Protein AF-A0AAV2H8Y2-F1 (afdb_monomer)

Secondary structure (DSSP, 8-state):
--HHHHHHHHHHHHTHHHHHHHHHHHT-TTS---------THHHH--TTGGGSGGGTT-SS-S--HHHHHHHH-TT---------HHHHHHHHHHHHHHHHTS---HHHHHHHHHHHHHHHHHHHTTS-HHHHHHS-TTTTTT--

Structure (mmCIF, N/CA/C/O backbone):
data_AF-A0AAV2H8Y2-F1
#
_entry.id   AF-A0AAV2H8Y2-F1
#
loop_
_atom_site.group_PDB
_atom_site.id
_atom_site.type_symbol
_atom_site.label_atom_id
_atom_site.label_alt_id
_atom_site.label_comp_id
_atom_site.label_asym_id
_atom_site.label_entity_id
_atom_site.label_seq_id
_atom_site.pdbx_PDB_ins_code
_atom_site.Cartn_x
_atom_site.Cartn_y
_atom_site.Cartn_z
_atom_site.occupancy
_atom_site.B_iso_or_equiv
_atom_site.auth_seq_id
_atom_site.auth_comp_id
_atom_site.auth_asym_id
_atom_site.auth_atom_id
_atom_site.pdbx_PDB_model_num
ATOM 1 N N . MET A 1 1 ? -14.444 9.834 25.955 1.00 52.16 1 MET A N 1
ATOM 2 C CA . MET A 1 1 ? -14.769 8.719 25.038 1.00 52.16 1 MET A CA 1
ATOM 3 C C . MET A 1 1 ? -14.014 8.980 23.746 1.00 52.16 1 MET A C 1
ATOM 5 O O . MET A 1 1 ? -14.161 10.083 23.242 1.00 52.16 1 MET A O 1
ATOM 9 N N . SER A 1 2 ? -13.134 8.081 23.289 1.00 67.12 2 SER A N 1
ATOM 10 C CA . SER A 1 2 ? -12.232 8.394 22.163 1.00 67.12 2 SER A CA 1
ATOM 11 C C . SER A 1 2 ? -13.005 8.540 20.840 1.00 67.12 2 SER A C 1
ATOM 13 O O . SER A 1 2 ? -14.042 7.890 20.671 1.00 67.12 2 SER A O 1
ATOM 15 N N . SER A 1 3 ? -12.513 9.373 19.910 1.00 61.47 3 SER A N 1
ATOM 16 C CA . SER A 1 3 ? -13.093 9.529 18.558 1.00 61.47 3 SER A CA 1
ATOM 17 C C . SER A 1 3 ? -13.222 8.178 17.847 1.00 61.47 3 SER A C 1
ATOM 19 O O . SER A 1 3 ? -14.270 7.843 17.302 1.00 61.47 3 SER A O 1
ATOM 21 N N . TYR A 1 4 ? -12.217 7.319 18.014 1.00 60.28 4 TYR A N 1
ATOM 22 C CA . TYR A 1 4 ? -12.199 5.965 17.477 1.00 60.28 4 TYR A CA 1
ATOM 23 C C . TYR A 1 4 ? -13.353 5.084 17.990 1.00 60.28 4 TYR A C 1
ATOM 25 O O . TYR A 1 4 ? -14.027 4.396 17.220 1.00 60.28 4 TYR A O 1
ATOM 33 N N . ASP A 1 5 ? -13.673 5.148 19.287 1.00 72.06 5 ASP A N 1
ATOM 34 C CA . ASP A 1 5 ? -14.826 4.416 19.822 1.00 72.06 5 ASP A CA 1
ATOM 35 C C . ASP A 1 5 ? -16.158 4.966 19.276 1.00 72.06 5 ASP A C 1
ATOM 37 O O . ASP A 1 5 ? -17.172 4.260 19.263 1.00 72.06 5 ASP A O 1
ATOM 41 N N . ALA A 1 6 ? -16.210 6.244 18.887 1.00 72.06 6 ALA A N 1
ATOM 42 C CA . ALA A 1 6 ? -17.379 6.836 18.239 1.00 72.06 6 ALA A CA 1
ATOM 43 C C . ALA A 1 6 ? -17.538 6.327 16.797 1.00 72.06 6 ALA A C 1
ATOM 45 O O . ALA A 1 6 ? -18.642 5.911 16.441 1.00 72.06 6 ALA A O 1
ATOM 46 N N . MET A 1 7 ? -16.451 6.235 16.023 1.00 69.12 7 MET A N 1
ATOM 47 C CA . MET A 1 7 ? -16.452 5.633 14.683 1.00 69.12 7 MET A CA 1
ATOM 48 C C . MET A 1 7 ? -16.929 4.173 14.719 1.00 69.12 7 MET A C 1
ATOM 50 O O . MET A 1 7 ? -17.866 3.803 14.009 1.00 69.12 7 MET A O 1
ATOM 54 N N . VAL A 1 8 ? -16.367 3.349 15.611 1.00 68.81 8 VAL A N 1
ATOM 55 C CA . VAL A 1 8 ? -16.762 1.934 15.751 1.00 68.81 8 VAL A CA 1
ATOM 56 C C . VAL A 1 8 ? -18.239 1.800 16.136 1.00 68.81 8 VAL A C 1
ATOM 58 O O . VAL A 1 8 ? -18.934 0.905 15.649 1.00 68.81 8 VAL A O 1
ATOM 61 N N . ARG A 1 9 ? -18.754 2.688 16.997 1.00 75.19 9 ARG A N 1
ATOM 62 C CA . ARG A 1 9 ? -20.190 2.726 17.318 1.00 75.19 9 ARG A CA 1
ATOM 63 C C . ARG A 1 9 ? -21.041 3.136 16.128 1.00 75.19 9 ARG A C 1
ATOM 65 O O . ARG A 1 9 ? -22.074 2.512 15.913 1.00 75.19 9 ARG A O 1
ATOM 72 N N . SER A 1 10 ? -20.619 4.145 15.372 1.00 74.19 10 SER A N 1
ATOM 73 C CA . SER A 1 10 ? -21.308 4.588 14.160 1.00 74.19 10 SER A CA 1
ATOM 74 C C . SER A 1 10 ? -21.430 3.440 13.158 1.00 74.19 10 SER A C 1
ATOM 76 O O . SER A 1 10 ? -22.531 3.123 12.715 1.00 74.19 10 SER A O 1
ATOM 78 N N . PHE A 1 11 ? -20.334 2.716 12.913 1.00 70.69 11 PHE A N 1
ATOM 79 C CA . PHE A 1 11 ? -20.328 1.543 12.042 1.00 70.69 11 PHE A CA 1
ATOM 80 C C . PHE A 1 11 ? -21.269 0.440 12.553 1.00 70.69 11 PHE A C 1
ATOM 82 O O . PHE A 1 11 ? -22.131 -0.037 11.819 1.00 70.69 11 PHE A O 1
ATOM 89 N N . LYS A 1 12 ? -21.187 0.083 13.844 1.00 68.69 12 LYS A N 1
ATOM 90 C CA . LYS A 1 12 ? -22.094 -0.906 14.462 1.00 68.69 12 LYS A CA 1
ATOM 91 C C . LYS A 1 12 ? -23.565 -0.499 14.397 1.00 68.69 12 LYS A C 1
ATOM 93 O O . LYS A 1 12 ? -24.423 -1.368 14.292 1.00 68.69 12 LYS A O 1
ATOM 98 N N . ASN A 1 13 ? -23.857 0.795 14.498 1.00 78.00 13 ASN A N 1
ATOM 99 C CA . ASN A 1 13 ? -25.214 1.317 14.391 1.00 78.00 13 ASN A CA 1
ATOM 100 C C . ASN A 1 13 ? -25.712 1.302 12.945 1.00 78.00 13 ASN A C 1
ATOM 102 O O . ASN A 1 13 ? -26.874 0.979 12.723 1.00 78.00 13 ASN A O 1
ATOM 106 N N . LYS A 1 14 ? -24.838 1.609 11.980 1.00 77.88 14 LYS A N 1
ATOM 107 C CA . LYS A 1 14 ? -25.157 1.581 10.550 1.00 77.88 14 LYS A CA 1
ATOM 108 C C . LYS A 1 14 ? -25.528 0.177 10.075 1.00 77.88 14 LYS A C 1
ATOM 110 O O . LYS A 1 14 ? -26.474 0.047 9.317 1.00 77.88 14 LYS A O 1
ATOM 115 N N . PHE A 1 15 ? -24.831 -0.845 10.571 1.00 75.94 15 PHE A N 1
ATOM 116 C CA . PHE A 1 15 ? -25.062 -2.250 10.211 1.00 75.94 15 PHE A CA 1
ATOM 117 C C . PHE A 1 15 ? -25.822 -3.033 11.292 1.00 75.94 15 PHE A C 1
ATOM 119 O O . PHE A 1 15 ? -25.614 -4.232 11.488 1.00 75.94 15 PHE A O 1
ATOM 126 N N . LYS A 1 16 ? -26.635 -2.344 12.102 1.00 79.06 16 LYS A N 1
ATOM 127 C CA . LYS A 1 16 ? -27.220 -2.919 13.321 1.00 79.06 16 LYS A CA 1
ATOM 128 C C . LYS A 1 16 ? -28.178 -4.070 13.026 1.00 79.06 16 LYS A C 1
ATOM 130 O O . LYS A 1 16 ? -28.262 -4.993 13.839 1.00 79.06 16 LYS A O 1
ATOM 135 N N . ASP A 1 17 ? -28.901 -4.014 11.914 1.00 80.19 17 ASP A N 1
ATOM 136 C CA . ASP A 1 17 ? -29.898 -5.023 11.559 1.00 80.19 17 ASP A CA 1
ATOM 137 C C . ASP A 1 17 ? -29.254 -6.228 10.868 1.00 80.19 17 ASP A C 1
ATOM 139 O O . ASP A 1 17 ? -29.534 -7.367 11.244 1.00 80.19 17 ASP A O 1
ATOM 143 N N . GLU A 1 18 ? -28.273 -5.999 10.000 1.00 76.12 18 GLU A N 1
ATOM 144 C CA . GLU A 1 18 ? -27.403 -7.027 9.427 1.00 76.12 18 GLU A CA 1
ATOM 145 C C . GLU A 1 18 ? -26.658 -7.781 10.536 1.00 76.12 18 GLU A C 1
ATOM 147 O O . GLU A 1 18 ? -26.579 -9.009 10.539 1.00 76.12 18 GLU A O 1
ATOM 152 N N . TRP A 1 19 ? -26.198 -7.062 11.563 1.00 66.69 19 TRP A N 1
ATOM 153 C CA . TRP A 1 19 ? -25.537 -7.659 12.720 1.00 66.69 19 TRP A CA 1
ATOM 154 C C . TRP A 1 19 ? -26.463 -8.564 13.544 1.00 66.69 19 TRP A C 1
ATOM 156 O O . TRP A 1 19 ? -25.998 -9.534 14.148 1.00 66.69 19 TRP A O 1
ATOM 166 N N . LYS A 1 20 ? -27.774 -8.281 13.590 1.00 75.25 20 LYS A N 1
ATOM 167 C CA . LYS A 1 20 ? -28.753 -9.166 14.250 1.00 75.25 20 LYS A CA 1
ATOM 168 C C . LYS A 1 20 ? -28.927 -10.468 13.475 1.00 75.25 20 LYS A C 1
ATOM 170 O O . LYS A 1 20 ? -29.003 -11.518 14.111 1.00 75.25 20 LYS A O 1
ATOM 175 N N . VAL A 1 21 ? -28.964 -10.402 12.143 1.00 73.06 21 VAL A N 1
ATOM 176 C CA . VAL A 1 21 ? -29.046 -11.583 11.269 1.00 73.06 21 VAL A CA 1
ATOM 177 C C . VAL A 1 21 ? -27.797 -12.446 11.445 1.00 73.06 21 VAL A C 1
ATOM 179 O O . VAL A 1 21 ? -27.916 -13.600 11.846 1.00 73.06 21 VAL A O 1
ATOM 182 N N . ILE A 1 22 ? -26.605 -11.849 11.334 1.00 66.00 22 ILE A N 1
ATOM 183 C CA . ILE A 1 22 ? -25.323 -12.547 11.531 1.00 66.00 22 ILE A CA 1
ATOM 184 C C . ILE A 1 22 ? -25.247 -13.206 12.914 1.00 66.00 22 ILE A C 1
ATOM 186 O O . ILE A 1 22 ? -24.807 -14.345 13.036 1.00 66.00 22 ILE A O 1
ATOM 190 N N . LYS A 1 23 ? -25.693 -12.527 13.979 1.00 69.12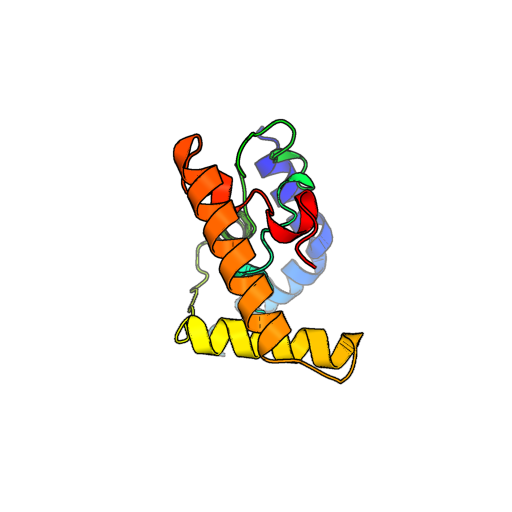 23 LYS A N 1
ATOM 191 C CA . LYS A 1 23 ? -25.721 -13.112 15.331 1.00 69.12 23 LYS A CA 1
ATOM 192 C C . LYS A 1 23 ? -26.685 -14.284 15.457 1.00 69.12 23 LYS A C 1
ATOM 194 O O . LYS A 1 23 ? -26.376 -15.238 16.167 1.00 69.12 23 LYS A O 1
ATOM 199 N N . LYS A 1 24 ? -27.859 -14.185 14.833 1.00 72.44 24 LYS A N 1
ATOM 200 C CA . LYS A 1 24 ? -28.873 -15.242 14.845 1.00 72.44 24 LYS A CA 1
ATOM 201 C C . LYS A 1 24 ? -28.363 -16.479 14.105 1.00 72.44 24 LYS A C 1
ATOM 203 O O . LYS A 1 24 ? -28.530 -17.585 14.615 1.00 72.44 24 LYS A O 1
ATOM 208 N N . ASP A 1 25 ? -27.679 -16.279 12.983 1.00 67.12 25 ASP A N 1
ATOM 209 C CA . ASP A 1 25 ? -27.078 -17.354 12.196 1.00 67.12 25 ASP A CA 1
ATOM 210 C C . ASP A 1 25 ? -25.851 -17.954 12.901 1.00 67.12 25 ASP A C 1
ATOM 212 O O . ASP A 1 25 ? -25.742 -19.170 13.016 1.00 67.12 25 ASP A O 1
ATOM 216 N N . ALA A 1 26 ? -24.995 -17.135 13.521 1.00 61.97 26 ALA A N 1
ATOM 217 C CA . ALA A 1 26 ? -23.872 -17.610 14.337 1.00 61.97 26 ALA A CA 1
ATOM 218 C C . ALA A 1 26 ? -24.304 -18.379 15.605 1.00 61.97 26 ALA A C 1
ATOM 220 O O . ALA A 1 26 ? -23.519 -19.146 16.163 1.00 61.97 26 ALA A O 1
ATOM 221 N N . ALA A 1 27 ? -25.533 -18.170 16.091 1.00 64.88 27 ALA A N 1
ATOM 222 C CA . ALA A 1 27 ? -26.091 -18.877 17.245 1.00 64.88 27 ALA A CA 1
ATOM 223 C C . ALA A 1 27 ? -26.705 -20.246 16.888 1.00 64.88 27 ALA A C 1
ATOM 225 O O . ALA A 1 27 ? -27.008 -21.031 17.795 1.00 64.88 27 ALA A O 1
ATOM 226 N N . ARG A 1 28 ? -26.878 -20.566 15.597 1.00 65.81 28 ARG A N 1
ATOM 227 C CA . ARG A 1 28 ? -27.303 -21.898 15.147 1.00 65.81 28 ARG A CA 1
ATOM 228 C C . ARG A 1 28 ? -26.145 -22.887 15.320 1.00 65.81 28 ARG A C 1
ATOM 230 O O . ARG A 1 28 ? -25.253 -22.996 14.495 1.00 65.81 28 ARG A O 1
ATOM 237 N N . LYS A 1 29 ? -26.182 -23.631 16.427 1.00 54.69 29 LYS A N 1
ATOM 238 C CA . LYS A 1 29 ? -25.164 -24.609 16.864 1.00 54.69 29 LYS A CA 1
ATOM 239 C C . LYS A 1 29 ? -24.973 -25.843 15.960 1.00 54.69 29 LYS A C 1
ATOM 241 O O . LYS A 1 29 ? -24.183 -26.709 16.318 1.00 54.69 29 LYS A O 1
ATOM 246 N N . THR A 1 30 ? -25.696 -25.971 14.849 1.00 58.47 30 THR A N 1
ATOM 247 C CA . THR A 1 30 ? -25.684 -27.180 14.001 1.00 58.47 30 THR A CA 1
ATOM 248 C C . THR A 1 30 ? -24.821 -27.070 12.750 1.00 58.47 30 THR A C 1
ATOM 250 O O . THR A 1 30 ? -24.697 -28.054 12.031 1.00 58.47 30 THR A O 1
ATOM 253 N N . GLU A 1 31 ? -24.195 -25.925 12.488 1.00 55.53 31 GLU A N 1
ATOM 254 C CA . GLU A 1 31 ? -23.339 -25.742 11.315 1.00 55.53 31 GLU A CA 1
ATOM 255 C C . GLU A 1 31 ? -21.968 -25.211 11.729 1.00 55.53 31 GLU A C 1
ATOM 257 O O . GLU A 1 31 ? -21.821 -24.559 12.768 1.00 55.53 31 GLU A O 1
ATOM 262 N N . HIS A 1 32 ? -20.951 -25.547 10.928 1.00 53.62 32 HIS A N 1
ATOM 263 C CA . HIS A 1 32 ? -19.596 -25.017 11.056 1.00 53.62 32 HIS A CA 1
ATOM 264 C C . HIS A 1 32 ? -19.670 -23.507 11.342 1.00 53.62 32 HIS A C 1
ATOM 266 O O . HIS A 1 32 ? -20.462 -22.831 10.683 1.00 53.62 32 HIS A O 1
ATOM 272 N N . PRO A 1 33 ? -18.884 -22.959 12.295 1.00 59.03 33 PRO A N 1
ATOM 273 C CA . PRO A 1 33 ? -18.879 -21.521 12.555 1.00 59.03 33 PRO A CA 1
ATOM 274 C C . PRO A 1 33 ? -18.741 -20.807 11.216 1.00 59.03 33 PRO A C 1
ATOM 276 O O . PRO A 1 33 ? -17.777 -21.086 10.510 1.00 59.03 33 PRO A O 1
ATOM 279 N N . ILE A 1 34 ? -19.733 -19.987 10.847 1.00 59.25 34 ILE A N 1
ATOM 280 C CA . ILE A 1 34 ? -19.824 -19.365 9.520 1.00 59.25 34 ILE A CA 1
ATOM 281 C C . ILE A 1 34 ? -18.461 -18.759 9.184 1.00 59.25 34 ILE A C 1
ATOM 283 O O . ILE A 1 34 ? -18.047 -17.763 9.782 1.00 59.25 34 ILE A O 1
ATOM 287 N N . ILE A 1 35 ? -17.738 -19.400 8.261 1.00 60.72 35 ILE A N 1
ATOM 288 C CA . ILE A 1 35 ? -16.471 -18.892 7.747 1.00 60.72 35 ILE A CA 1
ATOM 289 C C . ILE A 1 35 ? -16.859 -17.874 6.683 1.00 60.72 35 ILE A C 1
ATOM 291 O O . ILE A 1 35 ? -16.955 -18.189 5.501 1.00 60.72 35 ILE A O 1
ATOM 295 N N . ALA A 1 36 ? -17.148 -16.653 7.121 1.00 65.38 36 ALA A N 1
ATOM 296 C CA . ALA A 1 36 ? -17.226 -15.523 6.214 1.00 65.38 36 ALA A CA 1
ATOM 297 C C . ALA A 1 36 ? -15.796 -15.221 5.743 1.00 65.38 36 ALA A C 1
ATOM 299 O O . ALA A 1 36 ? -14.982 -14.702 6.509 1.00 65.38 36 ALA A O 1
ATOM 300 N N . LEU A 1 37 ? -15.480 -15.630 4.515 1.00 69.25 37 LEU A N 1
ATOM 301 C CA . LEU A 1 37 ? -14.221 -15.312 3.857 1.00 69.25 37 LEU A CA 1
ATOM 302 C C . LEU A 1 37 ? -14.411 -14.036 3.042 1.00 69.25 37 LEU A C 1
ATOM 304 O O . LEU A 1 37 ? -15.270 -13.980 2.167 1.00 69.25 37 LEU A O 1
ATOM 308 N N . ASP A 1 38 ? -13.569 -13.049 3.308 1.00 73.75 38 ASP A N 1
ATOM 309 C CA . ASP A 1 38 ? -13.390 -11.899 2.439 1.00 73.75 38 ASP A CA 1
ATOM 310 C C . ASP A 1 38 ? -11.938 -11.902 1.958 1.00 73.75 38 ASP A C 1
ATOM 312 O O . ASP A 1 38 ? -11.007 -11.912 2.766 1.00 73.75 38 ASP A O 1
ATOM 316 N N . SER A 1 39 ? -11.750 -11.972 0.642 1.00 75.25 39 SER A N 1
ATOM 317 C CA . SER A 1 39 ? -1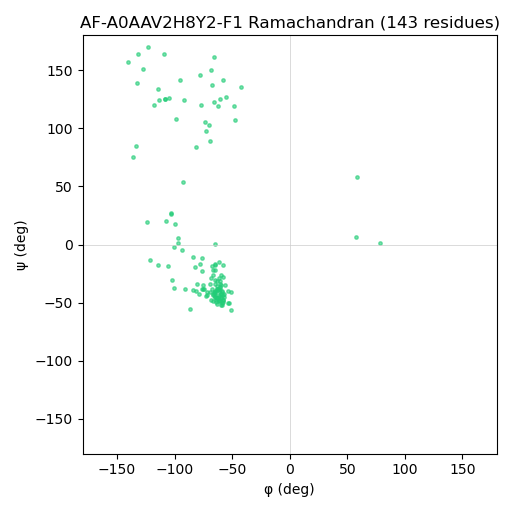0.437 -12.013 -0.005 1.00 75.25 39 SER A CA 1
ATOM 318 C C . SER A 1 39 ? -10.100 -10.702 -0.716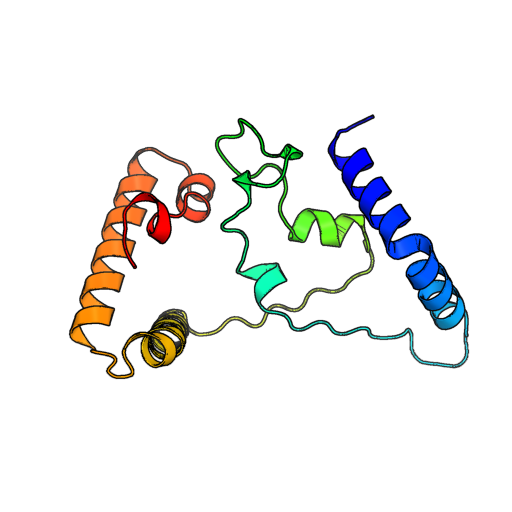 1.00 75.25 39 SER A C 1
ATOM 320 O O . SER A 1 39 ? -9.278 -10.693 -1.635 1.00 75.25 39 SER A O 1
ATOM 322 N N . SER A 1 40 ? -10.755 -9.601 -0.343 1.00 79.81 40 SER A N 1
ATOM 323 C CA . SER A 1 40 ? -10.526 -8.299 -0.957 1.00 79.81 40 SER A CA 1
ATOM 324 C C . SER A 1 40 ? -9.114 -7.802 -0.658 1.00 79.81 40 SER A C 1
ATOM 326 O O . SER A 1 40 ? -8.721 -7.620 0.495 1.00 79.81 40 SER A O 1
ATOM 328 N N . ALA A 1 41 ? -8.356 -7.528 -1.720 1.00 77.06 41 ALA A N 1
ATOM 329 C CA . ALA A 1 41 ? -7.009 -6.967 -1.636 1.00 77.06 41 ALA A CA 1
ATOM 330 C C . ALA A 1 41 ? -6.983 -5.596 -0.924 1.00 77.06 41 ALA A C 1
ATOM 332 O O . ALA A 1 41 ? -5.985 -5.229 -0.301 1.00 77.06 41 ALA A O 1
ATOM 333 N N . SER A 1 42 ? -8.095 -4.862 -0.967 1.00 77.50 42 SER A N 1
ATOM 334 C CA . SER A 1 42 ? -8.231 -3.519 -0.405 1.00 77.50 42 SER A CA 1
ATOM 335 C C . SER A 1 42 ? -8.010 -3.452 1.109 1.00 77.50 42 SER A C 1
ATOM 337 O O . SER A 1 42 ? -7.491 -2.453 1.598 1.00 77.50 42 SER A O 1
ATOM 339 N N . TYR A 1 43 ? -8.296 -4.525 1.860 1.00 80.00 43 TYR A N 1
ATOM 340 C CA . TYR A 1 43 ? -8.038 -4.559 3.306 1.00 80.00 43 TYR A CA 1
ATOM 341 C C . TYR A 1 43 ? -6.554 -4.439 3.664 1.00 80.00 43 TYR A C 1
ATOM 343 O O . TYR A 1 43 ? -6.221 -3.900 4.721 1.00 80.00 43 TYR A O 1
ATOM 351 N N . SER A 1 44 ? -5.666 -4.945 2.804 1.00 79.38 44 SER A N 1
ATOM 352 C CA . SER A 1 44 ? -4.218 -4.910 3.021 1.00 79.38 44 SER A CA 1
ATOM 353 C C . SER A 1 44 ? -3.519 -3.796 2.242 1.00 79.38 44 SER A C 1
ATOM 355 O O . SER A 1 44 ? -2.579 -3.204 2.769 1.00 79.38 44 SER A O 1
ATOM 357 N N . TRP A 1 45 ? -3.948 -3.504 1.010 1.00 78.19 45 TRP A N 1
ATOM 358 C CA . TRP A 1 45 ? -3.186 -2.654 0.083 1.00 78.19 45 TRP A CA 1
ATOM 359 C C . TRP A 1 45 ? -3.707 -1.212 -0.032 1.00 78.19 45 TRP A C 1
ATOM 361 O O . TRP A 1 45 ? -2.897 -0.301 -0.200 1.00 78.19 45 TRP A O 1
ATOM 371 N N . ASP A 1 46 ? -5.010 -0.968 0.143 1.00 79.19 46 ASP A N 1
ATOM 372 C CA . ASP A 1 46 ? -5.638 0.336 -0.144 1.00 79.19 46 ASP A CA 1
ATOM 373 C C . ASP A 1 46 ? -5.684 1.244 1.094 1.00 79.19 46 ASP A C 1
ATOM 375 O O . ASP A 1 46 ? -6.725 1.746 1.516 1.00 79.19 46 ASP A O 1
ATOM 379 N 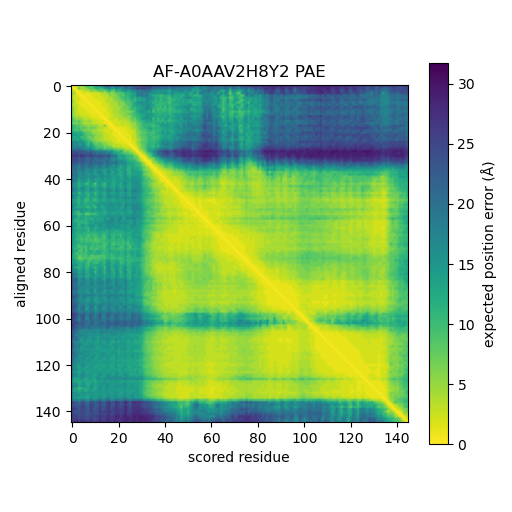N . ASN A 1 47 ? -4.519 1.450 1.708 1.00 84.12 47 ASN A N 1
ATOM 380 C CA . ASN A 1 47 ? -4.353 2.318 2.878 1.00 84.12 47 ASN A CA 1
ATOM 381 C C . ASN A 1 47 ? -3.801 3.713 2.513 1.00 84.12 47 ASN A C 1
ATOM 383 O O . ASN A 1 47 ? -3.297 4.440 3.366 1.00 84.12 47 ASN A O 1
ATOM 387 N N . ASN A 1 48 ? -3.881 4.094 1.239 1.00 78.31 48 ASN A N 1
ATOM 388 C CA . ASN A 1 48 ? -3.350 5.343 0.687 1.00 78.31 48 ASN A CA 1
ATOM 389 C C . ASN A 1 48 ? -4.224 6.578 0.969 1.00 78.31 48 ASN A C 1
ATOM 391 O O . ASN A 1 48 ? -3.734 7.699 0.888 1.00 78.31 48 ASN A O 1
ATOM 395 N N . TYR A 1 49 ? -5.485 6.391 1.362 1.00 81.19 49 TYR A N 1
ATOM 396 C CA . TYR A 1 49 ? -6.410 7.477 1.723 1.00 81.19 49 TYR A CA 1
ATOM 397 C C . TYR A 1 49 ? -6.601 7.631 3.234 1.00 81.19 49 TYR A C 1
ATOM 399 O O . TYR A 1 49 ? -7.638 8.102 3.699 1.00 81.19 49 TYR A O 1
ATOM 407 N N . TRP A 1 50 ? -5.608 7.220 4.021 1.00 85.81 50 TRP A N 1
ATOM 408 C CA . TRP A 1 50 ? -5.681 7.255 5.480 1.00 85.81 50 TRP A CA 1
ATOM 409 C C . TRP A 1 50 ? -5.947 8.663 6.039 1.00 85.81 50 TRP A C 1
ATOM 411 O O . TRP A 1 50 ? -6.573 8.783 7.087 1.00 85.81 50 TRP A O 1
ATOM 421 N N . GLU A 1 51 ? -5.538 9.719 5.331 1.00 85.12 51 GLU A N 1
ATOM 422 C CA . GLU A 1 51 ? -5.775 11.121 5.708 1.00 85.12 51 GLU A CA 1
ATOM 423 C C . GLU A 1 51 ? -7.257 11.521 5.655 1.00 85.12 51 GLU A C 1
ATOM 425 O O . GLU A 1 51 ? -7.657 12.474 6.317 1.00 85.12 51 GLU A O 1
ATOM 430 N N . LEU A 1 52 ? -8.087 10.791 4.897 1.00 83.94 52 LEU A N 1
ATOM 431 C CA . LEU A 1 52 ? -9.536 11.023 4.841 1.00 83.94 52 LEU A CA 1
ATOM 432 C C . LEU A 1 52 ? -10.265 10.493 6.082 1.00 83.94 52 LEU A C 1
ATOM 434 O O . LEU A 1 52 ? -11.446 10.780 6.280 1.00 83.94 52 LEU A O 1
ATOM 438 N N . VAL A 1 53 ? -9.589 9.700 6.914 1.00 83.69 53 VAL A N 1
ATOM 439 C CA . VAL A 1 53 ? -10.140 9.233 8.183 1.00 83.69 53 VAL A CA 1
ATOM 440 C C . VAL A 1 53 ? -10.061 10.382 9.183 1.00 83.69 53 VAL A C 1
ATOM 442 O O . VAL A 1 53 ? -8.972 10.851 9.504 1.00 83.69 53 VAL A O 1
ATOM 445 N N . THR A 1 54 ? -11.206 10.813 9.715 1.00 86.25 54 THR A N 1
ATOM 446 C CA . THR A 1 54 ? -11.302 11.945 10.653 1.00 86.25 54 THR A CA 1
ATOM 447 C C . THR A 1 54 ? -10.320 11.818 11.819 1.00 86.25 54 THR A C 1
ATOM 449 O O . THR A 1 54 ? -9.664 12.786 12.190 1.00 86.25 54 THR A O 1
ATOM 452 N N . GLU A 1 55 ? -10.162 10.612 12.359 1.00 86.19 55 GLU A N 1
ATOM 453 C CA . GLU A 1 55 ? -9.257 10.282 13.462 1.00 86.19 55 GLU A CA 1
ATOM 454 C C . GLU A 1 55 ? -7.767 10.449 13.132 1.00 86.19 55 GLU A C 1
ATOM 456 O O . GLU A 1 55 ? -6.957 10.513 14.054 1.00 86.19 55 GLU A O 1
ATOM 461 N N . ASN A 1 56 ? -7.408 10.518 11.851 1.00 89.12 56 ASN A N 1
ATOM 462 C CA . ASN A 1 56 ? -6.047 10.757 11.376 1.00 89.12 56 ASN A CA 1
ATOM 463 C C . ASN A 1 56 ? -5.792 12.237 11.023 1.00 89.12 56 ASN A C 1
ATOM 465 O O . ASN A 1 56 ? -4.696 12.584 10.582 1.00 89.12 56 ASN A O 1
ATOM 469 N N . THR A 1 57 ? -6.784 13.120 11.196 1.00 88.25 57 THR A N 1
ATOM 470 C CA . THR A 1 57 ? -6.660 14.541 10.840 1.00 88.25 57 THR A CA 1
ATOM 471 C C . THR A 1 57 ? -5.530 15.202 11.629 1.00 88.25 57 THR A C 1
ATOM 473 O O . THR A 1 57 ? -5.518 15.177 12.858 1.00 88.25 57 THR A O 1
ATOM 476 N N . GLY A 1 58 ? -4.592 15.832 10.917 1.00 86.81 58 GLY A N 1
ATOM 477 C CA . GLY A 1 58 ? -3.440 16.509 11.520 1.00 86.81 58 GLY A CA 1
ATOM 478 C C . GLY A 1 58 ? -2.310 15.572 11.959 1.00 86.81 58 GLY A C 1
ATOM 479 O O . GLY A 1 58 ? -1.305 16.048 12.484 1.00 86.81 58 GLY A O 1
ATOM 480 N N . CYS A 1 59 ? -2.436 14.260 11.742 1.00 89.19 59 CYS A N 1
ATOM 481 C CA . CYS A 1 59 ? -1.337 13.328 11.952 1.00 89.19 59 CYS A CA 1
ATOM 482 C C . CYS A 1 59 ? -0.352 13.385 10.776 1.00 89.19 59 CYS A C 1
ATOM 484 O O . CYS A 1 59 ? -0.740 13.571 9.626 1.00 89.19 59 CYS A O 1
ATOM 486 N N . THR A 1 60 ? 0.936 13.200 11.060 1.00 87.88 60 THR A N 1
ATOM 487 C CA . THR A 1 60 ? 1.983 13.083 10.031 1.00 87.88 60 THR A CA 1
ATOM 488 C C . THR A 1 60 ? 2.072 11.673 9.447 1.00 87.88 60 THR A C 1
ATOM 490 O O . THR A 1 60 ? 2.609 11.484 8.362 1.00 87.88 60 THR A O 1
ATOM 493 N N . GLU A 1 61 ? 1.534 10.686 10.160 1.00 89.88 61 GLU A N 1
ATOM 494 C CA . GLU A 1 61 ? 1.452 9.276 9.788 1.00 89.88 61 GLU A CA 1
ATOM 495 C C . GLU A 1 61 ? 0.083 8.728 10.220 1.00 89.88 61 GLU A C 1
ATOM 497 O O . GLU A 1 61 ? -0.508 9.266 11.162 1.00 89.88 61 GLU A O 1
ATOM 502 N N . PRO A 1 62 ? -0.430 7.643 9.611 1.00 89.69 62 PRO A N 1
ATOM 503 C CA . PRO A 1 62 ? -1.721 7.089 10.004 1.00 89.69 62 PRO A CA 1
ATOM 504 C C . PRO A 1 62 ? -1.706 6.598 11.449 1.00 89.69 62 PRO A C 1
ATOM 506 O O . PRO A 1 62 ? -0.962 5.668 11.786 1.00 89.69 62 PRO A O 1
ATOM 509 N N . ALA A 1 63 ? -2.565 7.191 12.280 1.00 90.12 63 ALA A N 1
ATOM 510 C CA . ALA A 1 63 ? -2.828 6.734 13.640 1.00 90.12 63 ALA A CA 1
ATOM 511 C C . ALA A 1 63 ? -3.712 5.478 13.642 1.00 90.12 63 ALA A C 1
ATOM 513 O O . ALA A 1 63 ? -3.508 4.586 14.462 1.00 90.12 63 ALA A O 1
ATOM 514 N N . TYR A 1 64 ? -4.645 5.394 12.691 1.00 88.81 64 TYR A N 1
ATOM 515 C CA . TYR A 1 64 ? -5.537 4.258 12.492 1.00 88.81 64 TYR A CA 1
ATOM 516 C C . TYR A 1 64 ? -5.592 3.853 11.020 1.00 88.81 64 TYR A C 1
ATOM 518 O O . TYR A 1 64 ? -5.668 4.697 10.125 1.00 88.81 64 TYR A O 1
ATOM 526 N N . LEU A 1 65 ? -5.599 2.546 10.788 1.00 88.12 65 LEU A N 1
ATOM 527 C CA . LEU A 1 65 ? -5.735 1.904 9.488 1.00 88.12 65 LEU A CA 1
ATOM 528 C C . LEU A 1 65 ? -6.922 0.940 9.486 1.00 88.12 65 LEU A C 1
ATOM 530 O O . LEU A 1 65 ? -7.485 0.584 10.525 1.00 88.12 65 LEU A O 1
ATOM 534 N N . THR A 1 66 ? -7.272 0.445 8.301 1.00 85.94 66 THR A N 1
ATOM 535 C CA . THR A 1 66 ? -8.335 -0.553 8.139 1.00 85.94 66 THR A CA 1
ATOM 536 C C . THR A 1 66 ? -8.074 -1.811 8.978 1.00 85.94 66 THR A C 1
ATOM 538 O O . THR A 1 66 ? -9.004 -2.389 9.543 1.00 85.94 66 THR A O 1
ATOM 541 N N . SER A 1 67 ? -6.809 -2.207 9.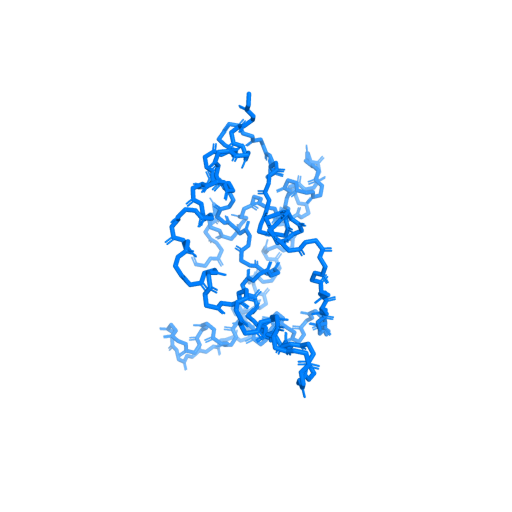143 1.00 86.19 67 SER A N 1
ATOM 542 C CA . SER A 1 67 ? -6.412 -3.328 10.003 1.00 86.19 67 SER A CA 1
ATOM 543 C C . SER A 1 67 ? -6.782 -3.123 11.474 1.00 86.19 67 SER A C 1
ATOM 545 O O . SER A 1 67 ? -7.220 -4.070 12.132 1.00 86.19 67 SER A O 1
ATOM 547 N N . ASP A 1 68 ? -6.658 -1.896 11.988 1.00 87.69 68 ASP A N 1
ATOM 548 C CA . ASP A 1 68 ? -7.012 -1.571 13.374 1.00 87.69 68 ASP A CA 1
ATOM 549 C C . ASP A 1 68 ? -8.523 -1.696 13.585 1.00 87.69 68 ASP A C 1
ATOM 551 O O . ASP A 1 68 ? -8.987 -2.225 14.607 1.00 87.69 68 ASP A O 1
ATOM 555 N N . LEU A 1 69 ? -9.302 -1.276 12.581 1.00 84.06 69 LEU A N 1
ATOM 556 C CA . LEU A 1 69 ? -10.753 -1.422 12.581 1.00 84.06 69 LEU A CA 1
ATOM 557 C C . LEU A 1 69 ? -11.158 -2.899 12.588 1.00 84.06 69 LEU A C 1
ATOM 559 O O . LEU A 1 69 ? -11.993 -3.296 13.404 1.00 84.06 69 LEU A O 1
ATOM 563 N N . LEU A 1 70 ? -10.541 -3.726 11.739 1.00 85.12 70 LEU A N 1
ATOM 564 C CA . LEU A 1 70 ? -10.806 -5.168 11.684 1.00 85.12 70 LEU A CA 1
ATOM 565 C C . LEU A 1 70 ? -10.539 -5.842 13.035 1.00 85.12 70 LEU A C 1
ATOM 567 O O . LEU A 1 70 ? -11.408 -6.553 13.550 1.00 85.12 70 LEU A O 1
ATOM 571 N N . ALA A 1 71 ? -9.386 -5.555 13.645 1.00 86.62 71 ALA A N 1
ATOM 572 C CA . ALA A 1 71 ? -9.011 -6.099 14.948 1.00 86.62 71 ALA A CA 1
ATOM 573 C C . ALA A 1 71 ? -10.007 -5.707 16.055 1.00 86.62 71 ALA A C 1
ATOM 575 O O . ALA A 1 71 ? -10.284 -6.499 16.959 1.00 86.62 71 ALA A O 1
ATOM 576 N N . LYS A 1 72 ? -10.589 -4.502 15.984 1.00 84.94 72 LYS A N 1
ATOM 577 C CA . LYS A 1 72 ? -11.562 -4.017 16.974 1.00 84.94 72 LYS A CA 1
ATOM 578 C C . LYS A 1 72 ? -12.978 -4.547 16.742 1.00 84.94 72 LYS A C 1
ATOM 580 O O . LYS A 1 72 ? -13.687 -4.838 17.710 1.00 84.94 72 LYS A O 1
ATOM 585 N N . VAL A 1 73 ? -13.415 -4.626 15.487 1.00 83.06 73 VAL A N 1
ATOM 586 C CA . VAL A 1 73 ? -14.774 -5.052 15.115 1.00 83.06 73 VAL A CA 1
ATOM 587 C C . VAL A 1 73 ? -14.945 -6.549 15.328 1.00 83.06 73 VAL A C 1
ATOM 589 O O . VAL A 1 73 ? -15.944 -6.965 15.920 1.00 83.06 73 VAL A O 1
ATOM 592 N N . ASN A 1 74 ? -13.961 -7.346 14.910 1.00 81.94 74 ASN A N 1
ATOM 593 C CA . ASN A 1 74 ? -13.962 -8.786 15.111 1.00 81.94 74 ASN A CA 1
ATOM 594 C C . ASN A 1 74 ? -12.601 -9.267 15.641 1.00 81.94 74 ASN A C 1
ATOM 596 O O . ASN A 1 74 ? -11.784 -9.778 14.877 1.00 81.94 74 ASN A O 1
ATOM 600 N N . PRO A 1 75 ? -12.379 -9.208 16.967 1.00 84.56 75 PRO A N 1
ATOM 601 C CA . PRO A 1 75 ? -11.130 -9.666 17.582 1.00 84.56 75 PRO A CA 1
ATOM 602 C C . PRO A 1 75 ? -10.831 -11.158 17.372 1.00 84.56 75 PRO A C 1
ATOM 604 O O . PRO A 1 75 ? -9.723 -11.612 17.640 1.00 84.56 75 PRO A O 1
ATOM 607 N N . LYS A 1 76 ? -11.825 -11.947 16.941 1.00 82.56 76 LYS A N 1
ATOM 608 C CA . LYS A 1 76 ? -11.672 -13.378 16.650 1.00 82.56 76 LYS A CA 1
ATOM 609 C C . LYS A 1 76 ? -11.356 -13.658 15.178 1.00 82.56 76 LYS A C 1
ATOM 611 O O . LYS A 1 76 ? -11.129 -14.821 14.844 1.00 82.56 76 LYS A O 1
ATOM 616 N N . ALA A 1 77 ? -11.349 -12.636 14.317 1.00 83.31 77 ALA A N 1
ATOM 617 C CA . ALA A 1 77 ? -11.018 -12.788 12.908 1.00 83.31 77 ALA A CA 1
ATOM 618 C C . ALA A 1 77 ? -9.617 -13.392 12.739 1.00 83.31 77 ALA A C 1
ATOM 620 O O . ALA A 1 77 ? -8.686 -13.084 13.486 1.00 83.31 77 ALA A O 1
ATOM 621 N N . LYS A 1 78 ? -9.478 -14.270 11.746 1.00 84.12 78 LYS A N 1
ATOM 622 C CA . LYS A 1 78 ? -8.194 -14.827 11.324 1.00 84.12 78 LYS A CA 1
ATOM 623 C C . LYS A 1 78 ? -7.855 -14.220 9.973 1.00 84.12 78 LYS A C 1
ATOM 625 O O . LYS A 1 78 ? -8.669 -14.281 9.060 1.00 84.12 78 LYS A O 1
ATOM 630 N N . ILE A 1 79 ? -6.678 -13.612 9.878 1.00 83.62 79 ILE A N 1
ATOM 631 C CA . ILE A 1 79 ? -6.208 -12.946 8.664 1.00 83.62 79 ILE A CA 1
ATOM 632 C C . ILE A 1 79 ? -5.152 -13.844 8.030 1.00 83.62 79 ILE A C 1
ATOM 634 O O . ILE A 1 79 ? -4.185 -14.225 8.688 1.00 83.62 79 ILE A O 1
ATOM 638 N N . MET A 1 80 ? -5.348 -14.176 6.758 1.00 84.44 80 MET A N 1
ATOM 639 C CA . MET A 1 80 ? -4.360 -14.858 5.931 1.00 84.44 80 MET A CA 1
ATOM 640 C C . MET A 1 80 ? -3.914 -13.888 4.841 1.00 84.44 80 MET A C 1
ATOM 642 O O . MET A 1 80 ? -4.748 -13.367 4.107 1.00 84.44 80 MET A O 1
ATOM 646 N N . MET A 1 81 ? -2.609 -13.635 4.747 1.00 84.12 81 MET A N 1
ATOM 647 C CA 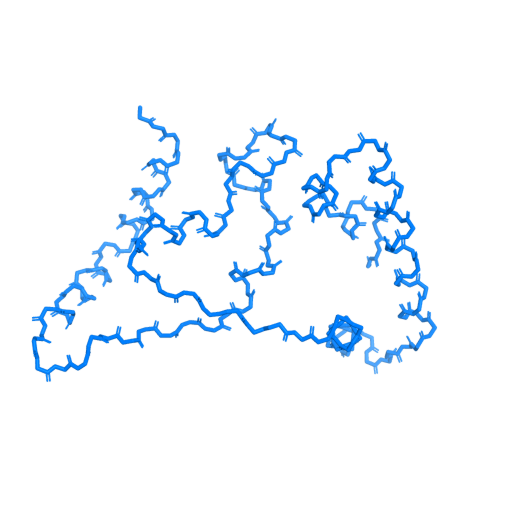. MET A 1 81 ? -2.036 -12.783 3.705 1.00 84.12 81 MET A CA 1
ATOM 648 C C . MET A 1 81 ? -1.271 -13.642 2.706 1.00 84.12 81 MET A C 1
ATOM 650 O O . MET A 1 81 ? -0.373 -14.393 3.084 1.00 84.12 81 MET A O 1
ATOM 654 N N . LEU A 1 82 ? -1.625 -13.515 1.428 1.00 83.06 82 LEU A N 1
ATOM 655 C CA . LEU A 1 82 ? -0.925 -14.164 0.325 1.00 83.06 82 LEU A CA 1
ATOM 656 C C . LEU A 1 82 ? 0.024 -13.151 -0.315 1.00 83.06 82 LEU A C 1
ATOM 658 O O . LEU A 1 82 ? -0.408 -12.210 -0.980 1.00 83.06 82 LEU A O 1
ATOM 662 N N . MET A 1 83 ? 1.321 -13.346 -0.094 1.00 86.31 83 MET A N 1
ATOM 663 C CA . MET A 1 83 ? 2.373 -12.505 -0.661 1.00 86.31 83 MET A CA 1
ATOM 664 C C . MET A 1 83 ? 2.902 -13.136 -1.952 1.00 86.31 83 MET A C 1
ATOM 666 O O . MET A 1 83 ? 3.042 -14.355 -2.049 1.00 86.31 83 MET A O 1
ATOM 670 N N . ARG A 1 84 ? 3.199 -12.300 -2.948 1.00 88.00 84 ARG A N 1
ATOM 671 C CA . ARG A 1 84 ? 3.829 -12.695 -4.216 1.00 88.00 84 ARG A CA 1
ATOM 672 C C . ARG A 1 84 ? 5.257 -12.167 -4.265 1.00 88.00 84 ARG A C 1
ATOM 674 O O . ARG A 1 84 ? 5.606 -11.256 -3.518 1.00 88.00 84 ARG A O 1
ATOM 681 N N . GLU A 1 85 ? 6.055 -12.708 -5.180 1.00 95.31 85 GLU A N 1
ATOM 682 C CA . GLU A 1 85 ? 7.345 -12.111 -5.523 1.00 95.31 85 GLU A CA 1
ATOM 683 C C . GLU A 1 85 ? 7.119 -10.641 -5.954 1.00 95.31 85 GLU A C 1
ATOM 685 O O . GLU A 1 85 ? 6.223 -10.374 -6.770 1.00 95.31 85 GLU A O 1
ATOM 690 N N . PRO A 1 86 ? 7.837 -9.680 -5.344 1.00 90.44 86 PRO A N 1
ATOM 691 C CA . PRO A 1 86 ? 7.520 -8.259 -5.449 1.00 90.44 86 PRO A CA 1
ATOM 692 C C . PRO A 1 86 ? 7.624 -7.709 -6.875 1.00 90.44 86 PRO A C 1
ATOM 694 O O . PRO A 1 86 ? 6.762 -6.921 -7.268 1.00 90.44 86 PRO A O 1
ATOM 697 N N . VAL A 1 87 ? 8.609 -8.137 -7.670 1.00 92.81 87 VAL A N 1
ATOM 698 C CA . VAL A 1 87 ? 8.797 -7.639 -9.043 1.00 92.81 87 VAL A CA 1
ATOM 699 C C . VAL A 1 87 ? 7.653 -8.102 -9.945 1.00 92.81 87 VAL A C 1
ATOM 701 O O . VAL A 1 87 ? 7.015 -7.293 -10.620 1.00 92.81 87 VAL A O 1
ATOM 704 N N . SER A 1 88 ? 7.315 -9.391 -9.898 1.00 93.44 88 SER A N 1
ATOM 705 C CA . SER A 1 88 ? 6.179 -9.977 -10.612 1.00 93.44 88 SER A CA 1
ATOM 706 C C . SER A 1 88 ? 4.858 -9.325 -10.206 1.00 93.44 88 SER A C 1
ATOM 708 O O . SER A 1 88 ? 4.006 -9.055 -11.058 1.00 93.44 88 SER A O 1
ATOM 710 N N . ARG A 1 89 ? 4.669 -9.043 -8.909 1.00 91.06 89 ARG A N 1
ATOM 711 C CA . ARG A 1 89 ? 3.468 -8.362 -8.409 1.00 91.06 89 ARG A CA 1
ATOM 712 C C . ARG A 1 89 ? 3.363 -6.935 -8.941 1.00 91.06 89 ARG A C 1
ATOM 714 O O . ARG A 1 89 ? 2.265 -6.562 -9.354 1.00 91.06 89 ARG A O 1
ATOM 721 N N . ALA A 1 90 ? 4.459 -6.175 -8.927 1.00 90.69 90 ALA A N 1
ATOM 722 C CA . ALA A 1 90 ? 4.501 -4.798 -9.415 1.00 90.69 90 ALA A CA 1
ATOM 723 C C . ALA A 1 90 ? 4.236 -4.726 -10.924 1.00 90.69 90 ALA A C 1
ATOM 725 O O . ALA A 1 90 ? 3.404 -3.938 -11.366 1.00 90.69 90 ALA A O 1
ATOM 726 N N . PHE A 1 91 ? 4.859 -5.607 -11.711 1.00 93.38 91 PHE A N 1
ATOM 727 C CA . PHE A 1 91 ? 4.626 -5.664 -13.153 1.00 93.38 91 PHE A CA 1
ATOM 728 C C . PHE A 1 91 ? 3.187 -6.079 -13.491 1.00 93.38 91 PHE A C 1
ATOM 730 O O . PHE A 1 91 ? 2.550 -5.490 -14.359 1.00 93.38 91 PHE A O 1
ATOM 737 N N . SER A 1 92 ? 2.633 -7.047 -12.755 1.00 91.88 92 SER A N 1
ATOM 738 C CA . SER A 1 92 ? 1.227 -7.444 -12.885 1.00 91.88 92 SER A CA 1
ATOM 739 C C . SER A 1 92 ? 0.259 -6.294 -12.576 1.00 91.88 92 SER A C 1
ATOM 741 O O . SER A 1 92 ? -0.778 -6.208 -13.227 1.00 91.88 92 SER A O 1
ATOM 743 N N . ASP A 1 93 ? 0.578 -5.439 -11.598 1.00 88.75 93 ASP A N 1
ATOM 744 C CA . ASP A 1 93 ? -0.214 -4.247 -11.254 1.00 88.75 93 ASP A CA 1
ATOM 745 C C . ASP A 1 93 ? -0.173 -3.214 -12.380 1.00 88.75 93 ASP A C 1
ATOM 747 O O . ASP A 1 93 ? -1.210 -2.747 -12.846 1.00 88.75 93 ASP A O 1
ATOM 751 N N . TYR A 1 94 ? 1.040 -2.925 -12.861 1.00 90.56 94 TYR A N 1
ATOM 752 C CA . TYR A 1 94 ? 1.282 -2.029 -13.984 1.00 90.56 94 TYR A CA 1
ATOM 753 C C . TYR A 1 94 ? 0.473 -2.451 -15.208 1.00 90.56 94 TYR A C 1
ATOM 755 O O . TYR A 1 94 ? -0.268 -1.640 -15.758 1.00 90.56 94 TYR A O 1
ATOM 763 N N . LEU A 1 95 ? 0.555 -3.730 -15.589 1.00 91.81 95 LEU A N 1
ATOM 764 C CA . LEU A 1 95 ? -0.223 -4.259 -16.701 1.00 91.81 95 LEU A CA 1
ATOM 765 C C . LEU A 1 95 ? -1.718 -4.069 -16.452 1.00 91.81 95 LEU A C 1
ATOM 767 O O . LEU A 1 95 ? -2.388 -3.505 -17.308 1.00 91.81 95 LEU A O 1
ATOM 771 N N . TYR A 1 96 ? -2.240 -4.491 -15.297 1.00 88.12 96 TYR A N 1
ATOM 772 C CA . TYR A 1 96 ? -3.671 -4.391 -15.003 1.00 88.12 96 TYR A CA 1
ATOM 773 C C . TYR A 1 96 ? -4.209 -2.967 -15.208 1.00 88.12 96 TYR A C 1
ATOM 775 O O . TYR A 1 96 ? -5.183 -2.781 -15.934 1.00 88.12 96 TYR A O 1
ATOM 783 N N . PHE A 1 97 ? -3.549 -1.957 -14.638 1.00 84.81 97 PHE A N 1
ATOM 784 C CA . PHE A 1 97 ? -4.011 -0.574 -14.752 1.00 84.81 97 PHE A CA 1
ATOM 785 C C . PHE A 1 97 ? -3.715 0.055 -16.120 1.00 84.81 97 PHE A C 1
ATOM 787 O O . PHE A 1 97 ? -4.569 0.756 -16.657 1.00 84.81 97 PHE A O 1
ATOM 794 N N . GLN A 1 98 ? -2.565 -0.217 -16.743 1.00 85.06 98 GLN A N 1
ATOM 795 C CA . GLN A 1 98 ? -2.272 0.324 -18.078 1.00 85.06 98 GLN A CA 1
ATOM 796 C C . GLN A 1 98 ? -3.146 -0.285 -19.173 1.00 85.06 98 GLN A C 1
ATOM 798 O O . GLN A 1 98 ? -3.563 0.423 -20.087 1.00 85.06 98 GLN A O 1
ATOM 803 N N . TRP A 1 99 ? -3.507 -1.565 -19.062 1.00 80.38 99 TRP A N 1
ATOM 804 C CA . TRP A 1 99 ? -4.481 -2.177 -19.966 1.00 80.38 99 TRP A CA 1
ATOM 805 C C . TRP A 1 99 ? -5.846 -1.483 -19.900 1.00 80.38 99 TRP A C 1
ATOM 807 O O . TRP A 1 99 ? -6.538 -1.414 -20.914 1.00 80.38 99 TRP A O 1
ATOM 817 N N . VAL A 1 100 ? -6.219 -0.936 -18.739 1.00 79.06 100 VAL A N 1
ATOM 818 C CA . VAL A 1 100 ? -7.441 -0.136 -18.574 1.00 79.06 100 VAL A CA 1
ATOM 819 C C . VAL A 1 100 ? -7.283 1.270 -19.168 1.00 79.06 100 VAL A C 1
ATOM 821 O O . VAL A 1 100 ? -8.233 1.779 -19.759 1.00 79.06 100 VAL A O 1
ATOM 824 N N . ILE A 1 101 ? -6.107 1.890 -19.032 1.00 77.81 101 ILE A N 1
ATOM 825 C CA . ILE A 1 101 ? -5.876 3.301 -19.385 1.00 77.81 101 ILE A CA 1
ATOM 826 C C . ILE A 1 101 ? -5.513 3.488 -20.864 1.00 77.81 101 ILE A C 1
ATOM 828 O O . ILE A 1 101 ? -6.168 4.260 -21.561 1.00 77.81 101 ILE A O 1
ATOM 832 N N . SER A 1 102 ? -4.467 2.813 -21.344 1.00 78.56 102 SER A N 1
ATOM 833 C CA . SER A 1 102 ? -3.878 3.056 -22.669 1.00 78.56 102 SER A CA 1
ATOM 834 C C . SER A 1 102 ? -4.032 1.883 -23.635 1.00 78.56 102 SER A C 1
ATOM 836 O O . SER A 1 102 ? -3.880 2.077 -24.835 1.00 78.56 102 SER A O 1
ATOM 838 N N . LYS A 1 103 ? -4.326 0.672 -23.132 1.00 79.88 103 LYS A N 1
ATOM 839 C CA . LYS A 1 103 ? -4.324 -0.602 -23.891 1.00 79.88 103 LYS A CA 1
ATOM 840 C C . LYS A 1 103 ? -2.991 -0.950 -24.573 1.00 79.88 103 LYS A C 1
ATOM 842 O O . LYS A 1 103 ? -2.919 -1.950 -25.279 1.00 79.88 103 LYS A O 1
ATOM 847 N N . GLU A 1 104 ? -1.942 -0.175 -24.321 1.00 85.81 104 GLU A N 1
ATOM 848 C CA . GLU A 1 104 ? -0.605 -0.349 -24.886 1.00 85.81 104 GLU A CA 1
ATOM 849 C C . GLU A 1 104 ? 0.440 -0.169 -23.773 1.00 85.81 104 GLU A C 1
ATOM 851 O O . GLU A 1 104 ? 1.068 0.886 -23.654 1.00 85.81 104 GLU A O 1
ATOM 856 N N 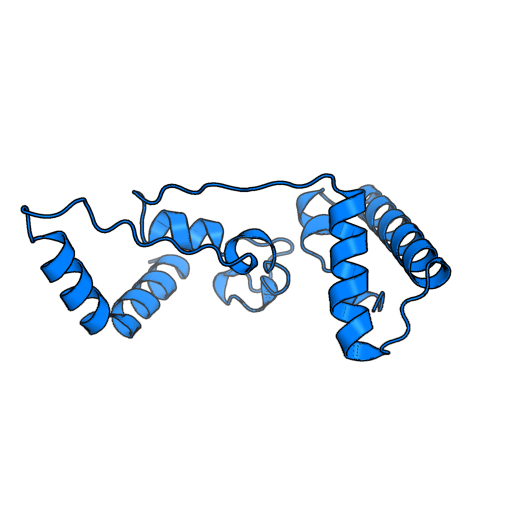. PRO A 1 105 ? 0.606 -1.168 -22.887 1.00 86.44 105 PRO A N 1
ATOM 857 C CA . PRO A 1 105 ? 1.640 -1.118 -21.862 1.00 86.44 105 PRO A CA 1
ATOM 858 C C . PRO A 1 105 ? 3.043 -1.202 -22.486 1.00 86.44 105 PRO A C 1
ATOM 860 O O . PRO A 1 105 ? 3.307 -2.037 -23.351 1.00 86.44 105 PRO A O 1
ATOM 863 N N . SER A 1 106 ? 3.969 -0.381 -21.991 1.00 92.00 106 SER A N 1
ATOM 864 C CA . SER A 1 106 ? 5.371 -0.321 -22.412 1.00 92.00 106 SER A CA 1
ATOM 865 C C . SER A 1 106 ? 6.320 -0.755 -21.293 1.00 92.00 106 SER A C 1
ATOM 867 O O . SER A 1 106 ? 6.241 -0.293 -20.153 1.00 92.00 106 SER A O 1
ATOM 869 N N . LEU A 1 107 ? 7.290 -1.606 -21.638 1.00 93.50 107 LEU A N 1
ATOM 870 C CA . LEU A 1 107 ? 8.354 -2.012 -20.715 1.00 93.50 107 LEU A CA 1
ATOM 871 C C . LEU A 1 107 ? 9.227 -0.828 -20.280 1.00 93.50 107 LEU A C 1
ATOM 873 O O . LEU A 1 107 ? 9.651 -0.772 -19.127 1.00 93.50 107 LEU A O 1
ATOM 877 N N . GLU A 1 108 ? 9.468 0.125 -21.181 1.00 95.00 108 GLU A N 1
ATOM 878 C CA . GLU A 1 108 ? 10.239 1.333 -20.881 1.00 95.00 108 GLU A CA 1
ATOM 879 C C . GLU A 1 108 ? 9.509 2.204 -19.854 1.00 95.00 108 GLU A C 1
ATOM 881 O O . GLU A 1 108 ? 10.107 2.656 -18.878 1.00 95.00 108 GLU A O 1
ATOM 886 N N . GLN A 1 109 ? 8.195 2.377 -20.021 1.00 90.69 109 GLN A N 1
ATOM 887 C CA . GLN A 1 109 ? 7.381 3.129 -19.070 1.00 90.69 109 GLN A CA 1
ATOM 888 C C . GLN A 1 109 ? 7.403 2.469 -17.686 1.00 90.69 109 GLN A C 1
ATOM 890 O O . GLN A 1 109 ? 7.661 3.148 -16.693 1.00 90.69 109 GLN A O 1
ATOM 895 N N . PHE A 1 110 ? 7.199 1.148 -17.617 1.00 92.75 110 PHE A N 1
ATOM 896 C CA . PHE A 1 110 ? 7.277 0.409 -16.355 1.00 92.75 110 PHE A CA 1
ATOM 897 C C . PHE A 1 110 ? 8.637 0.578 -15.666 1.00 92.75 110 PHE A C 1
ATOM 899 O O . PHE A 1 110 ? 8.695 0.835 -14.459 1.00 92.75 110 PHE A O 1
ATOM 906 N N . HIS A 1 111 ? 9.730 0.464 -16.425 1.00 94.88 111 HIS A N 1
ATOM 907 C CA . HIS A 1 111 ? 11.081 0.659 -15.908 1.00 94.88 111 HIS A CA 1
ATOM 908 C C . HIS A 1 111 ? 11.266 2.070 -15.340 1.00 94.88 111 HIS A C 1
ATOM 910 O O . HIS A 1 111 ? 11.641 2.217 -14.175 1.00 94.88 111 HIS A O 1
ATOM 916 N N . ASN A 1 112 ? 10.934 3.097 -16.126 1.00 93.69 112 ASN A N 1
ATOM 917 C CA . ASN A 1 112 ? 11.092 4.496 -15.733 1.00 93.69 112 ASN A CA 1
ATOM 918 C C . ASN A 1 112 ? 10.278 4.826 -14.476 1.00 93.69 112 ASN A C 1
ATOM 920 O O . ASN A 1 112 ? 10.785 5.472 -13.559 1.00 93.69 112 ASN A O 1
ATOM 924 N N . TRP A 1 113 ? 9.041 4.333 -14.385 1.00 90.44 113 TRP A N 1
ATOM 925 C CA . TRP A 1 113 ? 8.194 4.515 -13.204 1.00 90.44 113 TRP A CA 1
ATOM 926 C C . TRP A 1 113 ? 8.756 3.812 -11.973 1.00 90.44 113 TRP A C 1
ATOM 928 O O . TRP A 1 113 ? 8.775 4.395 -10.890 1.00 90.44 113 TRP A O 1
ATOM 938 N N . THR A 1 114 ? 9.268 2.594 -12.140 1.00 92.19 114 THR A N 1
ATOM 939 C CA . THR A 1 114 ? 9.874 1.826 -11.046 1.00 92.19 114 THR A CA 1
ATOM 940 C C . THR A 1 114 ? 11.125 2.521 -10.508 1.00 92.19 114 THR A C 1
ATOM 942 O O . THR A 1 114 ? 11.247 2.721 -9.300 1.00 92.19 114 THR A O 1
ATOM 945 N N . VAL A 1 115 ? 12.034 2.952 -11.389 1.00 94.50 115 VAL A N 1
ATOM 946 C CA . VAL A 1 115 ? 13.256 3.680 -11.004 1.00 94.50 115 VAL A CA 1
ATOM 947 C C . VAL A 1 115 ? 12.918 5.001 -10.315 1.00 94.50 115 VAL A C 1
ATOM 949 O O . VAL A 1 115 ? 13.511 5.331 -9.283 1.00 94.50 115 VAL A O 1
ATOM 952 N N . ASN A 1 116 ? 11.943 5.741 -10.847 1.00 90.81 116 ASN A N 1
ATOM 953 C CA . ASN A 1 116 ? 11.490 6.999 -10.264 1.00 90.81 116 ASN A CA 1
ATOM 954 C C . ASN A 1 116 ? 10.884 6.788 -8.866 1.00 90.81 116 ASN A C 1
ATOM 956 O O . ASN A 1 116 ? 11.256 7.485 -7.923 1.00 90.81 116 ASN A O 1
ATOM 960 N N . PHE A 1 117 ? 10.012 5.786 -8.706 1.00 89.81 117 PHE A N 1
ATOM 961 C CA . PHE A 1 117 ? 9.421 5.433 -7.414 1.00 89.81 117 PHE A CA 1
ATOM 962 C C . PHE A 1 117 ? 10.490 5.078 -6.376 1.00 89.81 117 PHE A C 1
ATOM 964 O O . PHE A 1 117 ? 10.484 5.645 -5.285 1.00 89.81 117 PHE A O 1
ATOM 971 N N . ILE A 1 118 ? 11.435 4.193 -6.718 1.00 92.25 118 ILE A N 1
ATOM 972 C CA . ILE A 1 118 ? 12.518 3.787 -5.807 1.00 92.25 118 ILE A CA 1
ATOM 973 C C . ILE A 1 118 ? 13.353 5.005 -5.405 1.00 92.25 118 ILE A C 1
ATOM 975 O O . ILE A 1 118 ? 13.601 5.221 -4.222 1.00 92.25 118 ILE A O 1
ATOM 979 N N . THR A 1 119 ? 13.732 5.846 -6.369 1.00 93.31 119 THR A N 1
ATOM 980 C CA . THR A 1 119 ? 14.544 7.045 -6.112 1.00 93.31 119 THR A CA 1
ATOM 981 C C . THR A 1 119 ? 13.846 8.009 -5.147 1.00 93.31 119 THR A C 1
ATOM 983 O O . THR A 1 119 ? 14.461 8.495 -4.194 1.00 93.31 119 THR A O 1
ATOM 986 N N . LYS A 1 120 ? 12.550 8.262 -5.358 1.00 90.25 120 LYS A N 1
ATOM 987 C CA . LYS A 1 120 ? 11.731 9.125 -4.494 1.00 90.25 120 LYS A CA 1
ATOM 988 C C . LYS A 1 120 ? 11.539 8.532 -3.103 1.00 90.25 120 LYS A C 1
ATOM 990 O O . LYS A 1 120 ? 11.683 9.242 -2.109 1.00 90.25 120 LYS A O 1
ATOM 995 N N . PHE A 1 121 ? 11.275 7.230 -3.023 1.00 91.25 121 PHE A N 1
ATOM 996 C CA . PHE A 1 121 ? 11.128 6.525 -1.755 1.00 91.25 121 PHE A CA 1
ATOM 997 C C . PHE A 1 121 ? 12.418 6.581 -0.925 1.00 91.25 121 PHE A C 1
ATOM 999 O O . PHE A 1 121 ? 12.386 6.980 0.239 1.00 91.25 121 PHE A O 1
ATOM 1006 N N . GLU A 1 122 ? 13.567 6.282 -1.533 1.00 93.25 122 GLU A N 1
ATOM 1007 C CA . GLU A 1 122 ? 14.874 6.368 -0.872 1.00 93.25 122 GLU A CA 1
ATOM 1008 C C . GLU A 1 122 ? 15.209 7.805 -0.448 1.00 93.25 122 GLU A C 1
ATOM 1010 O O . GLU A 1 122 ? 15.726 8.031 0.646 1.00 93.25 122 GLU A O 1
ATOM 1015 N N . SER A 1 123 ? 14.860 8.804 -1.265 1.00 92.56 123 SER A N 1
ATOM 1016 C CA . SER A 1 123 ? 15.003 10.220 -0.900 1.00 92.56 123 SER A CA 1
ATOM 1017 C C . SER A 1 123 ? 14.153 10.590 0.323 1.00 92.56 123 SER A C 1
ATOM 1019 O O . SER A 1 123 ? 14.658 11.207 1.266 1.00 92.56 123 SER A O 1
ATOM 1021 N N . CYS A 1 124 ? 12.888 10.154 0.364 1.00 91.75 124 CYS A N 1
ATOM 1022 C CA . CYS A 1 124 ? 12.004 10.359 1.511 1.00 91.75 124 CYS A CA 1
ATOM 1023 C C . CYS A 1 124 ? 12.598 9.756 2.793 1.00 91.75 124 CYS A C 1
ATOM 1025 O O . CYS A 1 124 ? 12.607 10.403 3.847 1.00 91.75 124 CYS A O 1
ATOM 1027 N N . ARG A 1 125 ? 13.154 8.541 2.694 1.00 93.50 125 ARG A N 1
ATOM 1028 C CA . ARG A 1 125 ? 13.722 7.788 3.823 1.00 93.50 125 ARG A CA 1
ATOM 1029 C C . ARG A 1 125 ? 14.942 8.449 4.461 1.00 93.50 125 ARG A C 1
ATOM 1031 O O . ARG A 1 125 ? 15.265 8.108 5.596 1.00 93.50 125 ARG A O 1
ATOM 1038 N N . ARG A 1 126 ? 15.588 9.407 3.788 1.00 94.62 126 ARG A N 1
ATOM 1039 C CA . ARG A 1 126 ? 16.708 10.182 4.357 1.00 94.62 126 ARG A CA 1
ATOM 1040 C C . ARG A 1 126 ? 16.276 11.117 5.482 1.00 94.62 126 ARG A C 1
ATOM 1042 O O . ARG A 1 126 ? 17.081 11.406 6.359 1.00 94.62 126 ARG A O 1
ATOM 1049 N N . HIS A 1 127 ? 15.030 11.584 5.451 1.00 92.12 127 HIS A N 1
ATOM 1050 C CA . HIS A 1 127 ? 14.531 12.605 6.377 1.00 92.12 127 HIS A CA 1
ATOM 1051 C C . HIS A 1 127 ? 13.330 12.136 7.202 1.00 92.12 127 HIS A C 1
ATOM 1053 O O . HIS A 1 127 ? 12.977 12.786 8.180 1.00 92.12 127 HIS A O 1
ATOM 1059 N N . ASN A 1 128 ? 12.707 11.016 6.824 1.00 91.75 128 ASN A N 1
ATOM 1060 C CA . ASN A 1 128 ? 11.471 10.542 7.430 1.00 91.75 128 ASN A CA 1
ATOM 1061 C C . ASN A 1 128 ? 11.520 9.057 7.806 1.00 91.75 128 ASN A C 1
ATOM 1063 O O . ASN A 1 128 ? 12.350 8.267 7.340 1.00 91.75 128 ASN A O 1
ATOM 1067 N N . SER A 1 129 ? 10.571 8.659 8.653 1.00 92.19 129 SER A N 1
ATOM 1068 C CA . SER A 1 129 ? 10.403 7.267 9.055 1.00 92.19 129 SER A CA 1
ATOM 1069 C C . SER A 1 129 ? 9.981 6.383 7.870 1.00 92.19 129 SER A C 1
ATOM 1071 O O . SER A 1 129 ? 9.485 6.851 6.843 1.00 92.19 129 SER A O 1
ATOM 1073 N N . LEU A 1 130 ? 10.162 5.067 8.017 1.00 91.56 130 LEU A N 1
ATOM 1074 C CA . LEU A 1 130 ? 9.710 4.101 7.014 1.00 91.56 130 LEU A CA 1
ATOM 1075 C C . LEU A 1 130 ? 8.192 4.178 6.843 1.00 91.56 130 LEU A C 1
ATOM 1077 O O . LEU A 1 130 ? 7.691 4.117 5.723 1.00 91.56 130 LEU A O 1
ATOM 1081 N N . ARG A 1 131 ? 7.476 4.335 7.961 1.00 90.25 131 ARG A N 1
ATOM 1082 C CA . ARG A 1 131 ? 6.020 4.413 7.997 1.00 90.25 131 ARG A CA 1
ATOM 1083 C C . ARG A 1 131 ? 5.543 5.650 7.246 1.00 90.25 131 ARG A C 1
ATOM 1085 O O . ARG A 1 131 ? 4.727 5.501 6.344 1.00 90.25 131 ARG A O 1
ATOM 1092 N N . TYR A 1 132 ? 6.118 6.818 7.524 1.00 89.12 132 TYR A N 1
ATOM 1093 C CA . TYR A 1 132 ? 5.838 8.045 6.779 1.00 89.12 132 TYR A CA 1
ATOM 1094 C C . TYR A 1 132 ? 5.975 7.831 5.269 1.00 89.12 132 TYR A C 1
ATOM 1096 O O . TYR A 1 132 ? 5.005 7.995 4.541 1.00 89.12 132 TYR A O 1
ATOM 1104 N N . CYS A 1 133 ? 7.131 7.359 4.792 1.00 89.12 133 CYS A N 1
ATOM 1105 C CA . CYS A 1 133 ? 7.372 7.187 3.353 1.00 89.12 133 CYS A CA 1
ATOM 1106 C C . CYS A 1 133 ? 6.527 6.088 2.692 1.00 89.12 133 CYS A C 1
ATOM 1108 O O . CYS A 1 133 ? 6.407 6.067 1.472 1.00 89.12 133 CYS A O 1
ATOM 1110 N N . THR A 1 134 ? 5.961 5.166 3.476 1.00 87.44 134 THR A N 1
ATOM 1111 C CA . THR A 1 134 ? 5.059 4.117 2.972 1.00 87.44 134 THR A CA 1
ATOM 1112 C C . THR A 1 134 ? 3.638 4.646 2.758 1.00 87.44 134 THR A C 1
ATOM 1114 O O . THR A 1 134 ? 2.952 4.194 1.846 1.00 87.44 134 THR A O 1
ATOM 1117 N N . TYR A 1 135 ? 3.189 5.587 3.595 1.00 85.56 135 TYR A N 1
ATOM 1118 C CA . TYR A 1 135 ? 1.810 6.095 3.603 1.00 85.56 135 TYR A CA 1
ATOM 1119 C C . TYR A 1 135 ? 1.655 7.495 3.014 1.00 85.56 135 TYR A C 1
ATOM 1121 O O . TYR A 1 135 ? 0.550 7.891 2.643 1.00 85.56 135 TYR A O 1
ATOM 1129 N N . VAL A 1 136 ? 2.742 8.252 2.911 1.00 76.81 136 VAL A N 1
ATOM 1130 C CA . VAL A 1 136 ? 2.792 9.434 2.063 1.00 76.81 136 VAL A CA 1
ATOM 1131 C C . VAL A 1 136 ? 2.858 8.926 0.643 1.00 76.81 136 VAL A C 1
ATOM 1133 O O . VAL A 1 136 ? 3.872 8.381 0.213 1.00 76.81 136 VAL A O 1
ATOM 1136 N N . ASP A 1 137 ? 1.734 9.041 -0.058 1.00 64.44 137 ASP A N 1
ATOM 1137 C CA . ASP A 1 137 ? 1.629 8.504 -1.399 1.00 64.44 137 ASP A CA 1
ATOM 1138 C C . ASP A 1 137 ? 2.507 9.316 -2.360 1.00 64.44 137 ASP A C 1
ATOM 1140 O O . ASP A 1 137 ? 2.069 10.290 -2.975 1.00 64.44 137 ASP A O 1
ATOM 1144 N N . VAL A 1 138 ? 3.768 8.899 -2.492 1.00 54.62 138 VAL A N 1
ATOM 1145 C CA . VAL A 1 138 ? 4.727 9.416 -3.476 1.00 54.62 138 VAL A CA 1
ATOM 1146 C C . VAL A 1 138 ? 4.208 9.261 -4.908 1.00 54.62 138 VAL A C 1
ATOM 1148 O O . VAL A 1 138 ? 4.696 9.939 -5.809 1.00 54.62 138 VAL A O 1
ATOM 1151 N N . ARG A 1 139 ? 3.201 8.403 -5.132 1.00 53.25 139 ARG A N 1
ATOM 1152 C CA . ARG A 1 139 ? 2.572 8.196 -6.435 1.00 53.25 139 ARG A CA 1
ATOM 1153 C C . ARG A 1 139 ? 1.575 9.301 -6.772 1.00 53.25 139 ARG A C 1
ATOM 1155 O O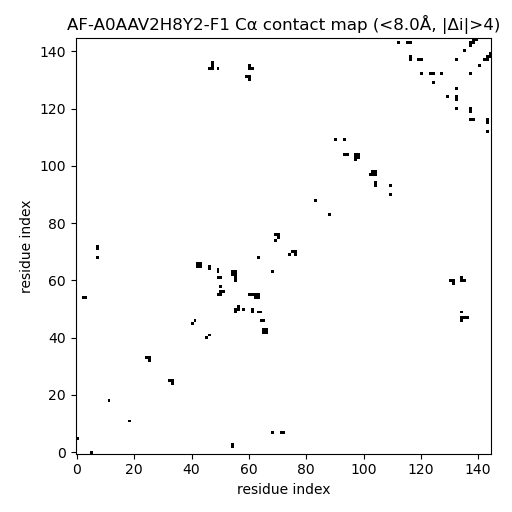 . ARG A 1 139 ? 1.601 9.797 -7.893 1.00 53.25 139 ARG A O 1
ATOM 1162 N N . PHE A 1 140 ? 0.758 9.725 -5.806 1.00 48.47 140 PHE A N 1
ATOM 1163 C CA . PHE A 1 140 ? -0.261 10.767 -6.003 1.00 48.47 140 PHE A CA 1
ATOM 1164 C C . PHE A 1 140 ? 0.241 12.184 -5.706 1.00 48.47 140 PHE A C 1
ATOM 1166 O O . PHE A 1 140 ? -0.121 13.118 -6.416 1.00 48.47 140 PHE A O 1
ATOM 1173 N N . ARG A 1 141 ? 1.078 12.376 -4.678 1.00 48.72 141 ARG A N 1
ATOM 1174 C CA . ARG A 1 141 ? 1.549 13.717 -4.281 1.00 48.72 141 ARG A CA 1
ATOM 1175 C C . ARG A 1 141 ? 2.620 14.287 -5.200 1.00 48.72 141 ARG A C 1
ATOM 1177 O O . ARG A 1 141 ? 2.775 15.500 -5.264 1.00 48.72 141 ARG A O 1
ATOM 1184 N N . GLU A 1 142 ? 3.334 13.426 -5.917 1.00 43.25 142 GLU A N 1
ATOM 1185 C CA . GLU A 1 142 ? 4.408 13.837 -6.820 1.00 43.25 142 GLU A CA 1
ATOM 1186 C C . GLU A 1 142 ? 4.221 13.351 -8.269 1.00 43.25 142 GLU A C 1
ATOM 1188 O O . GLU A 1 142 ? 5.201 13.288 -9.015 1.00 43.25 142 GLU A O 1
ATOM 1193 N N . GLY A 1 143 ? 2.989 12.985 -8.653 1.00 42.38 143 GLY A N 1
ATOM 1194 C CA . GLY A 1 143 ? 2.600 12.698 -10.040 1.00 42.38 143 GLY A CA 1
ATOM 1195 C C . GLY A 1 143 ? 3.405 11.582 -10.710 1.00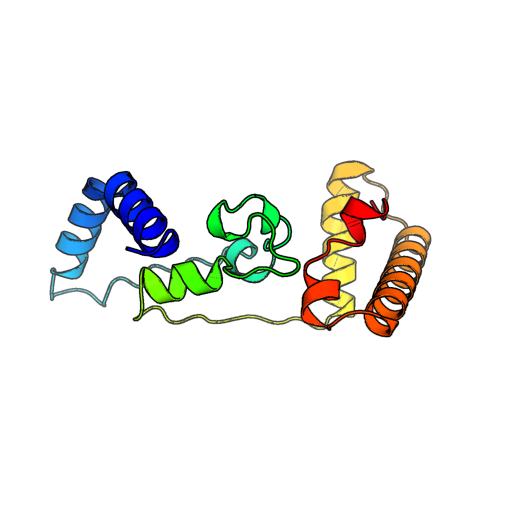 42.38 143 GLY A C 1
ATOM 1196 O O . GLY A 1 143 ? 4.059 11.817 -11.722 1.00 42.38 143 GLY A O 1
ATOM 1197 N N . VAL A 1 144 ? 3.404 10.376 -10.133 1.00 46.91 144 VAL A N 1
ATOM 1198 C CA . VAL A 1 144 ? 4.070 9.193 -10.727 1.00 46.91 144 VAL A CA 1
ATOM 1199 C C . VAL A 1 144 ? 3.079 8.311 -11.514 1.00 46.91 144 VAL A C 1
ATOM 1201 O O . VAL A 1 144 ? 3.471 7.266 -12.023 1.00 46.91 144 VAL A O 1
ATOM 1204 N N . PHE A 1 145 ? 1.825 8.750 -11.673 1.00 43.38 145 PHE A N 1
ATOM 1205 C CA . PHE A 1 145 ? 0.822 8.177 -12.581 1.00 43.38 145 PHE A CA 1
ATOM 1206 C C . PHE A 1 145 ? 0.097 9.285 -13.336 1.00 43.38 145 PHE A C 1
ATOM 1208 O O . PHE A 1 145 ? -0.206 10.316 -12.690 1.00 43.38 145 PHE A O 1
#

pLDDT: mean 79.72, std 12.92, range [42.38, 95.31]

Sequence (145 aa):
MSSYDAMVRSFKNKFKDEWKVIKKDAARKTEHPIIALDSSASYSWDNNYWELVTENTGCTEPAYLTSDLLAKVNPKAKIMMLMREPVSRAFSDYLYFQWVISKEPSLEQFHNWTVNFITKFESCRRHNSLRYCTYVDVRFREGVF

Radius of gyration: 19.74 Å; Cα contacts (8 Å, |Δi|>4): 78; chains: 1; bounding box: 47×44×50 Å

Organism: Lymnaea stagnalis (NCBI:txid6523)

Mean predicted aligned error: 10.34 Å

InterPro domains:
  IPR027417 P-loop containing nucleoside triphosphate hydrolase [G3DSA:3.40.50.300] (2-139)
  IPR027417 P-loop containing nucleoside triphosphate hydrolase [SSF52540] (36-132)
  IPR052654 Chondroitin Sulfate Sulfotransferase [PTHR15723] (6-135)

Solvent-accessible surface area (backbone atoms only — not comparable to full-atom values): 9025 Å² total; per-residue (Å²): 132,58,69,65,62,50,51,55,48,51,52,52,60,74,45,43,65,63,49,50,52,54,51,57,57,68,62,47,86,86,55,77,79,77,80,82,82,81,86,63,62,56,67,80,68,65,59,66,62,37,70,75,38,76,86,20,60,91,51,88,48,74,76,60,54,67,60,57,51,47,50,68,76,42,73,81,68,83,88,83,83,88,83,68,64,65,66,64,49,50,52,52,50,51,45,57,54,31,51,73,73,69,67,67,76,50,72,66,58,52,49,53,47,51,54,50,50,51,53,52,45,56,56,41,48,75,82,43,53,71,66,36,51,69,49,50,48,65,48,73,80,65,62,67,113

Foldseek 3Di:
DDPVVVVLVVVCVVCVVVVVVLVVVCPPPPDDRPPPDDPDPCLPQVFQVLCVPPNCPPPLFRPDGSVNSCCVNCVPDDDDDDDDDVVVVLVVVQCVVCCVPPVDDDPVLSVVLVVVLVVVLVVCVVPDDNRSSSRNPCCPVVPSD